Protein AF-A0A8J7ERB2-F1 (afdb_monomer_lite)

pLDDT: mean 91.6, std 11.05, range [49.84, 98.75]

Sequence (170 aa):
MMRHQPNRFQNYFKTHETVLEQFKSRRFVGNDTLEFRPSNCCFLLDGEIGCLGGLVIRVEKLIRIVSQDPQEPLVQTEWYAYNASLRNNHNIFRYDNQDEDFNFRLGHADPHHKHTFDWCTGNELSESPLWVGAEKWPTLGDVLHELEDWYWKHKELLSNPEDYPELDLR

Radius of gyration: 16.53 Å; chains: 1; bounding box: 42×33×45 Å

Structure (mmCIF, N/CA/C/O backbone):
data_AF-A0A8J7ERB2-F1
#
_entry.id   AF-A0A8J7ERB2-F1
#
loop_
_atom_site.group_PDB
_atom_site.id
_atom_site.type_symbol
_atom_site.label_atom_id
_atom_site.label_alt_id
_atom_site.label_comp_id
_atom_site.label_asym_id
_atom_site.label_entity_id
_atom_site.label_seq_id
_atom_site.pdbx_PDB_ins_code
_atom_site.Cartn_x
_atom_site.Cartn_y
_atom_site.Cartn_z
_atom_site.occupancy
_atom_site.B_iso_or_equiv
_atom_site.auth_seq_id
_atom_site.auth_comp_id
_atom_site.auth_asym_id
_atom_site.auth_atom_id
_atom_site.pdbx_PDB_model_num
ATOM 1 N N . MET A 1 1 ? -13.345 15.773 6.740 1.00 49.84 1 MET A N 1
ATOM 2 C CA . MET A 1 1 ? -12.823 14.839 7.764 1.00 49.84 1 MET A CA 1
ATOM 3 C C . MET A 1 1 ? -11.331 15.084 7.898 1.00 49.84 1 MET A C 1
ATOM 5 O O . MET A 1 1 ? -10.681 15.225 6.872 1.00 49.84 1 MET A O 1
ATOM 9 N N . MET A 1 2 ? -10.805 15.180 9.120 1.00 65.94 2 MET A N 1
ATOM 10 C CA . MET A 1 2 ? -9.354 15.197 9.343 1.00 65.94 2 MET A CA 1
ATOM 11 C C . MET A 1 2 ? -8.790 13.791 9.083 1.00 65.94 2 MET A C 1
ATOM 13 O O . MET A 1 2 ? -9.405 12.807 9.496 1.00 65.94 2 MET A O 1
ATOM 17 N N . ARG A 1 3 ? -7.662 13.695 8.367 1.00 82.62 3 ARG A N 1
ATOM 18 C CA . ARG A 1 3 ? -7.009 12.415 8.036 1.00 82.62 3 ARG A CA 1
ATOM 19 C C . ARG A 1 3 ? -6.604 11.672 9.312 1.00 82.62 3 ARG A C 1
ATOM 21 O O . ARG A 1 3 ? -6.207 12.304 10.287 1.00 82.62 3 ARG A O 1
ATOM 28 N N . HIS A 1 4 ? -6.714 10.343 9.282 1.00 86.94 4 HIS A N 1
ATOM 29 C CA . HIS A 1 4 ? -6.219 9.419 10.320 1.00 86.94 4 HIS A CA 1
ATOM 30 C C . HIS A 1 4 ? -6.734 9.646 11.748 1.00 86.94 4 HIS A C 1
ATOM 32 O O . HIS A 1 4 ? -6.207 9.068 12.698 1.00 86.94 4 HIS A O 1
ATOM 38 N N . GLN A 1 5 ? -7.785 10.449 11.913 1.00 90.69 5 GLN A N 1
ATOM 39 C CA . GLN A 1 5 ? -8.502 10.558 13.179 1.00 90.69 5 GLN A CA 1
ATOM 40 C C . GLN A 1 5 ? -9.302 9.282 13.461 1.00 90.69 5 GLN A C 1
ATOM 42 O O . GLN A 1 5 ? -9.655 8.563 12.517 1.00 90.69 5 GLN A O 1
ATOM 47 N N . PRO A 1 6 ? -9.635 9.015 14.738 1.00 94.00 6 PRO A N 1
ATOM 48 C CA . PRO A 1 6 ? -10.538 7.934 15.092 1.00 94.00 6 PRO A CA 1
ATOM 49 C C . PRO A 1 6 ? -11.815 7.936 14.248 1.00 94.00 6 PRO A C 1
ATOM 51 O O . PRO A 1 6 ? -12.455 8.973 14.059 1.00 94.00 6 PRO A O 1
ATOM 54 N N . ASN A 1 7 ? -12.202 6.761 13.758 1.00 93.88 7 ASN A N 1
ATOM 55 C CA . ASN A 1 7 ? -13.413 6.564 12.968 1.00 93.88 7 ASN A CA 1
ATOM 56 C C . ASN A 1 7 ? -14.132 5.291 13.420 1.00 93.88 7 ASN A C 1
ATOM 58 O O . ASN A 1 7 ? -13.525 4.403 14.012 1.00 93.88 7 ASN A O 1
ATOM 62 N N . ARG A 1 8 ? -15.431 5.176 13.147 1.00 94.62 8 ARG A N 1
ATOM 63 C CA . ARG A 1 8 ? -16.165 3.928 13.395 1.00 94.62 8 ARG A CA 1
ATOM 64 C C . ARG A 1 8 ? -15.645 2.852 12.449 1.00 94.62 8 ARG A C 1
ATOM 66 O O . ARG A 1 8 ? -15.456 3.129 11.263 1.00 94.62 8 ARG A O 1
ATOM 73 N N . PHE A 1 9 ? -15.444 1.635 12.952 1.00 93.69 9 PHE A N 1
ATOM 74 C CA . PHE A 1 9 ? -14.872 0.540 12.164 1.00 93.69 9 PHE A CA 1
ATOM 75 C C . PHE A 1 9 ? -15.620 0.299 10.845 1.00 93.69 9 PHE A C 1
ATOM 77 O O . PHE A 1 9 ? -14.986 0.199 9.799 1.00 93.69 9 PHE A O 1
ATOM 84 N N . GLN A 1 10 ? -16.956 0.328 10.853 1.00 93.38 10 GLN A N 1
ATOM 85 C CA . GLN A 1 10 ? -17.753 0.172 9.629 1.00 93.38 10 GLN A CA 1
ATOM 86 C C . GLN A 1 10 ? -17.462 1.261 8.584 1.00 93.38 10 GLN A C 1
ATOM 88 O O . GLN A 1 10 ? -17.355 0.971 7.395 1.00 93.38 10 GLN A O 1
ATOM 93 N N . ASN A 1 11 ? -17.282 2.513 9.014 1.00 93.88 11 ASN A N 1
ATOM 94 C CA . ASN A 1 11 ? -16.921 3.612 8.117 1.00 93.88 11 ASN A CA 1
ATOM 95 C C . ASN A 1 11 ? -15.474 3.495 7.629 1.00 93.88 11 ASN A C 1
ATOM 97 O O . ASN A 1 11 ? -15.201 3.813 6.471 1.00 93.88 11 ASN A O 1
ATOM 101 N N . TYR A 1 12 ? -14.556 3.041 8.488 1.00 93.38 12 TYR A N 1
ATOM 102 C CA . TYR A 1 12 ? -13.172 2.749 8.111 1.00 93.38 12 TYR A CA 1
ATOM 103 C C . TYR A 1 12 ? -13.130 1.685 7.007 1.00 93.38 12 TYR A C 1
ATOM 105 O O . TYR A 1 12 ? -12.561 1.930 5.944 1.00 93.38 12 TYR A O 1
ATOM 113 N N . PHE A 1 13 ? -13.809 0.556 7.231 1.00 94.25 13 PHE A N 1
ATOM 114 C CA . PHE A 1 13 ? -13.948 -0.539 6.273 1.00 94.25 13 PHE A CA 1
ATOM 115 C C . PHE A 1 13 ? -14.589 -0.059 4.966 1.00 94.25 13 PHE A C 1
ATOM 117 O O . PHE A 1 13 ? -14.003 -0.188 3.899 1.00 94.25 13 PHE A O 1
ATOM 124 N N . LYS A 1 14 ? -15.741 0.618 5.037 1.00 95.44 14 LYS A N 1
ATOM 125 C CA . LYS A 1 14 ? -16.428 1.139 3.848 1.00 95.44 14 LYS A CA 1
ATOM 126 C C . LYS A 1 14 ? -15.569 2.114 3.041 1.00 95.44 14 LYS A C 1
ATOM 128 O O . LYS A 1 14 ? -15.638 2.110 1.814 1.00 95.44 14 LYS A O 1
ATOM 133 N N . THR A 1 15 ? -14.783 2.962 3.707 1.00 94.06 15 THR A N 1
ATOM 134 C CA . THR A 1 15 ? -13.863 3.892 3.031 1.00 94.06 15 THR A CA 1
ATOM 135 C C . THR A 1 15 ? -12.787 3.124 2.273 1.00 94.06 15 THR A C 1
ATOM 137 O O . THR A 1 15 ? -12.486 3.470 1.136 1.00 94.06 15 THR A O 1
ATOM 140 N N . HIS A 1 16 ? -12.246 2.071 2.886 1.00 93.56 16 HIS A N 1
ATOM 141 C CA . HIS A 1 16 ? -11.267 1.189 2.265 1.00 93.56 16 HIS A CA 1
ATOM 142 C C . HIS A 1 16 ? -11.826 0.509 1.006 1.00 93.56 16 HIS A C 1
ATOM 144 O O . HIS A 1 16 ? -11.265 0.689 -0.074 1.00 93.56 16 HIS A O 1
ATOM 150 N N . GLU A 1 17 ? -12.986 -0.142 1.126 1.00 96.44 17 GLU A N 1
ATOM 151 C CA . GLU A 1 17 ? -13.674 -0.794 0.003 1.00 96.44 17 GLU A CA 1
ATOM 152 C C . GLU A 1 17 ? -13.992 0.195 -1.120 1.00 96.44 17 GLU A C 1
ATOM 154 O O . GLU A 1 17 ? -13.715 -0.055 -2.287 1.00 96.44 17 GLU A O 1
ATOM 159 N N . THR A 1 18 ? -14.517 1.373 -0.769 1.00 97.19 18 THR A N 1
ATOM 160 C CA . THR A 1 18 ? -14.856 2.407 -1.757 1.00 97.19 18 THR A CA 1
ATOM 161 C C . THR A 1 18 ? -13.626 2.853 -2.547 1.00 97.19 18 THR A C 1
ATOM 163 O O . THR A 1 18 ? -13.725 3.069 -3.753 1.00 97.19 18 THR A O 1
ATOM 166 N N . VAL A 1 19 ? -12.472 3.002 -1.889 1.00 96.88 19 VAL A N 1
ATOM 167 C CA . VAL A 1 19 ? -11.220 3.361 -2.567 1.00 96.88 19 VAL A CA 1
ATOM 168 C C . VAL A 1 19 ? -10.794 2.245 -3.519 1.00 96.88 19 VAL A C 1
ATOM 170 O O . VAL A 1 19 ? -10.546 2.532 -4.686 1.00 96.88 19 VAL A O 1
ATOM 173 N N . LEU A 1 20 ? -10.763 0.984 -3.078 1.00 97.62 20 LEU A N 1
ATOM 174 C CA . LEU A 1 20 ? -10.395 -0.139 -3.950 1.00 97.62 20 LEU A CA 1
ATOM 175 C C . LEU A 1 20 ? -11.315 -0.247 -5.169 1.00 97.62 20 LEU A C 1
ATOM 177 O O . LEU A 1 20 ? -10.828 -0.330 -6.296 1.00 97.62 20 LEU A O 1
ATOM 181 N N . GLU A 1 21 ? -12.631 -0.159 -4.969 1.00 98.06 21 GLU A N 1
ATOM 182 C CA . GLU A 1 21 ? -13.614 -0.220 -6.056 1.00 98.06 21 GLU A CA 1
ATOM 183 C C . GLU A 1 21 ? -13.443 0.919 -7.069 1.00 98.06 21 GLU A C 1
ATOM 185 O O . GLU A 1 21 ? -13.600 0.714 -8.274 1.00 98.06 21 GLU A O 1
ATOM 190 N N . GLN A 1 22 ? -13.040 2.116 -6.627 1.00 98.25 22 GLN A N 1
ATOM 191 C CA . GLN A 1 22 ? -12.717 3.205 -7.551 1.00 98.25 22 GLN A CA 1
ATOM 192 C C . GLN A 1 22 ? -11.547 2.843 -8.472 1.00 98.25 22 GLN A C 1
ATOM 194 O O . GLN A 1 22 ? -11.644 3.079 -9.677 1.00 98.25 22 GLN A O 1
ATOM 199 N N . PHE A 1 23 ? -10.471 2.249 -7.956 1.00 98.44 23 PHE A N 1
ATOM 200 C CA . PHE A 1 23 ? -9.330 1.853 -8.789 1.00 98.44 23 PHE A CA 1
ATOM 201 C C . PHE A 1 23 ? -9.608 0.600 -9.630 1.00 98.44 23 PHE A C 1
ATOM 203 O O . PHE A 1 23 ? -9.135 0.523 -10.766 1.00 98.44 23 PHE A O 1
ATOM 210 N N . LYS A 1 24 ? -10.441 -0.329 -9.141 1.00 98.31 24 LYS A N 1
ATOM 211 C CA . LYS A 1 24 ? -10.963 -1.454 -9.938 1.00 98.31 24 LYS A CA 1
ATOM 212 C C . LYS A 1 24 ? -11.811 -0.957 -11.109 1.00 98.31 24 LYS A C 1
ATOM 214 O O . LYS A 1 24 ? -11.628 -1.401 -12.240 1.00 98.31 24 LYS A O 1
ATOM 219 N N . SER A 1 25 ? -12.670 0.043 -10.889 1.00 97.69 25 SER A N 1
ATOM 220 C CA . SER A 1 25 ? -13.503 0.632 -11.952 1.00 97.69 25 SER A CA 1
ATOM 221 C C . SER A 1 25 ? -12.687 1.309 -13.063 1.00 97.69 25 SER A C 1
ATOM 223 O O . SER A 1 25 ? -13.101 1.309 -14.222 1.00 97.69 25 SER A O 1
ATOM 225 N N . ARG A 1 26 ? -11.499 1.832 -12.727 1.00 96.50 26 ARG A N 1
ATOM 226 C CA . ARG A 1 26 ? -10.523 2.388 -13.682 1.00 96.50 26 ARG A CA 1
ATOM 227 C C . ARG A 1 26 ? -9.626 1.326 -14.316 1.00 96.50 26 ARG A C 1
ATOM 229 O O . ARG A 1 26 ? -8.809 1.662 -15.165 1.00 96.50 26 ARG A O 1
ATOM 236 N N . ARG A 1 27 ? -9.786 0.057 -13.923 1.00 97.56 27 ARG A N 1
ATOM 237 C CA . ARG A 1 27 ? -8.950 -1.085 -14.315 1.00 97.56 27 ARG A CA 1
ATOM 238 C C . ARG A 1 27 ? -7.487 -0.966 -13.894 1.00 97.56 27 ARG A C 1
ATOM 240 O O . ARG A 1 27 ? -6.656 -1.678 -14.438 1.00 97.56 27 ARG A O 1
ATOM 247 N N . PHE A 1 28 ? -7.146 -0.117 -12.928 1.00 98.56 28 PHE A N 1
ATOM 248 C CA . PHE A 1 28 ? -5.776 -0.086 -12.416 1.00 98.56 28 PHE A CA 1
ATOM 249 C C . PHE A 1 28 ? -5.521 -1.221 -11.421 1.00 98.56 28 PHE A C 1
ATOM 251 O O . PHE A 1 28 ? -4.501 -1.896 -11.513 1.00 98.56 28 PHE A O 1
ATOM 258 N N . VAL A 1 29 ? -6.474 -1.468 -10.517 1.00 98.56 29 VAL A N 1
ATOM 259 C CA . VAL A 1 29 ? -6.465 -2.616 -9.595 1.00 98.56 29 VAL A CA 1
ATOM 260 C C . VAL A 1 29 ? -7.234 -3.771 -10.233 1.00 98.56 29 VAL A C 1
ATOM 262 O O . VAL A 1 29 ? -8.345 -3.570 -10.724 1.00 98.56 29 VAL A O 1
ATOM 265 N N . GLY A 1 30 ? -6.655 -4.971 -10.218 1.00 97.81 30 GLY A N 1
ATOM 266 C CA . GLY A 1 30 ? -7.286 -6.191 -10.727 1.00 97.81 30 GLY A CA 1
ATOM 267 C C . GLY A 1 30 ? -7.999 -6.965 -9.624 1.00 97.81 30 GLY A C 1
ATOM 268 O O . GLY A 1 30 ? -9.207 -7.188 -9.682 1.00 97.81 30 GLY A O 1
ATOM 269 N N . ASN A 1 31 ? -7.250 -7.350 -8.596 1.00 96.81 31 ASN A N 1
ATOM 270 C CA . ASN A 1 31 ? -7.724 -8.104 -7.440 1.00 96.81 31 ASN A CA 1
ATOM 271 C C . ASN A 1 31 ? -6.932 -7.720 -6.182 1.00 96.81 31 ASN A C 1
ATOM 273 O O . ASN A 1 31 ? -5.944 -6.987 -6.241 1.00 96.81 31 ASN A O 1
ATOM 277 N N . ASP A 1 32 ? -7.384 -8.210 -5.036 1.00 97.69 32 ASP A N 1
ATOM 278 C CA . ASP A 1 32 ? -6.707 -8.044 -3.759 1.00 97.69 32 ASP A CA 1
ATOM 279 C C . ASP A 1 32 ? -6.986 -9.248 -2.843 1.00 97.69 32 ASP A C 1
ATOM 281 O O . ASP A 1 32 ? -7.932 -10.008 -3.071 1.00 97.69 32 ASP A O 1
ATOM 285 N N . THR A 1 33 ? -6.129 -9.441 -1.842 1.00 97.50 33 THR A N 1
ATOM 286 C CA . THR A 1 33 ? -6.242 -10.472 -0.795 1.00 97.50 33 THR A CA 1
ATOM 287 C C . THR A 1 33 ? -6.347 -9.846 0.596 1.00 97.50 33 THR A C 1
ATOM 289 O O . THR A 1 33 ? -5.933 -10.450 1.584 1.00 97.50 33 THR A O 1
ATOM 292 N N . LEU A 1 34 ? -6.836 -8.605 0.685 1.00 96.69 34 LEU A N 1
ATOM 293 C CA . LEU A 1 34 ? -6.851 -7.866 1.941 1.00 96.69 34 LEU A CA 1
ATOM 294 C C . LEU A 1 34 ? -7.886 -8.437 2.908 1.00 96.69 34 LEU A C 1
ATOM 296 O O . LEU A 1 34 ? -9.073 -8.530 2.602 1.00 96.69 34 LEU A O 1
ATOM 300 N N . GLU A 1 35 ? -7.438 -8.755 4.119 1.00 95.81 35 GLU A N 1
ATOM 301 C CA . GLU A 1 35 ? -8.295 -9.302 5.163 1.00 95.81 35 GLU A CA 1
ATOM 302 C C . GLU A 1 35 ? -8.216 -8.462 6.439 1.00 95.81 35 GLU A C 1
ATOM 304 O O . GLU A 1 35 ? -7.136 -8.167 6.952 1.00 95.81 35 GLU A O 1
ATOM 309 N N . PHE A 1 36 ? -9.382 -8.113 6.990 1.00 95.19 36 PHE A N 1
ATOM 310 C CA . PHE A 1 36 ? -9.493 -7.559 8.337 1.00 95.19 36 PHE A CA 1
ATOM 311 C C . PHE A 1 36 ? -9.648 -8.693 9.351 1.00 95.19 36 PHE A C 1
ATOM 313 O O . PHE A 1 36 ? -10.724 -9.277 9.487 1.00 95.19 36 PHE A O 1
ATOM 320 N N . ARG A 1 37 ? -8.594 -8.963 10.118 1.00 95.25 37 ARG A N 1
ATOM 321 C CA . ARG A 1 37 ? -8.572 -10.005 11.146 1.00 95.25 37 ARG A CA 1
ATOM 322 C C . ARG A 1 37 ? -8.754 -9.388 12.536 1.00 95.25 37 ARG A C 1
ATOM 324 O O . ARG A 1 37 ? -7.926 -8.571 12.952 1.00 95.25 37 ARG A O 1
ATOM 331 N N . PRO A 1 38 ? -9.823 -9.732 13.275 1.00 93.12 38 PRO A N 1
ATOM 332 C CA . PRO A 1 38 ? -10.007 -9.237 14.631 1.00 93.12 38 PRO A CA 1
ATOM 333 C C . PRO A 1 38 ? -8.955 -9.828 15.579 1.00 93.12 38 PRO A C 1
ATOM 335 O O . PRO A 1 38 ? -8.594 -11.000 15.493 1.00 93.12 38 PRO A O 1
ATOM 338 N N . SER A 1 39 ? -8.501 -9.010 16.521 1.00 90.56 39 SER A N 1
ATOM 339 C CA . SER A 1 39 ? -7.648 -9.381 17.650 1.00 90.56 39 SER A CA 1
ATOM 340 C C . SER A 1 39 ? -8.164 -8.682 18.915 1.00 90.56 39 SER A C 1
ATOM 342 O O . SER A 1 39 ? -9.047 -7.829 18.847 1.00 90.56 39 SER A O 1
ATOM 344 N N . ASN A 1 40 ? -7.645 -9.041 20.092 1.00 86.88 40 ASN A N 1
ATOM 345 C CA . ASN A 1 40 ? -8.211 -8.651 21.393 1.00 86.88 40 ASN A CA 1
ATOM 346 C C . ASN A 1 40 ? -8.553 -7.154 21.517 1.00 86.88 40 ASN A C 1
ATOM 348 O O . ASN A 1 40 ? -9.616 -6.799 22.016 1.00 86.88 40 ASN A O 1
ATOM 352 N N . CYS A 1 41 ? -7.647 -6.270 21.094 1.00 90.62 41 CYS A N 1
ATOM 353 C CA . CYS A 1 41 ? -7.798 -4.817 21.226 1.00 90.62 41 CYS A CA 1
ATOM 354 C C . CYS A 1 41 ? -7.577 -4.058 19.910 1.00 90.62 41 CYS A C 1
ATOM 356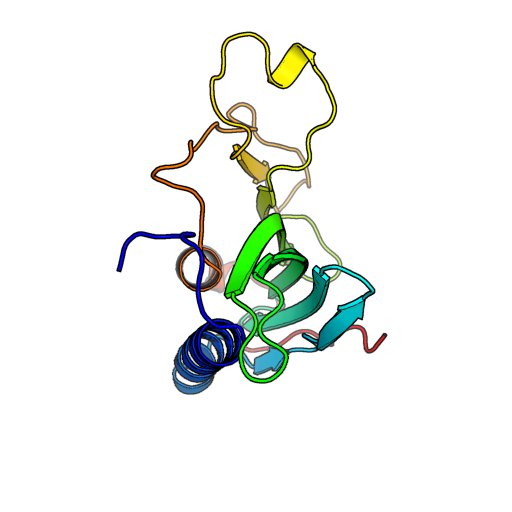 O O . CYS A 1 41 ? -7.425 -2.832 19.909 1.00 90.62 41 CYS A O 1
ATOM 358 N N . CYS A 1 42 ? -7.541 -4.772 18.788 1.00 94.25 42 CYS A N 1
ATOM 359 C CA . CYS A 1 42 ? -7.247 -4.201 17.483 1.00 94.25 42 CYS A CA 1
ATOM 360 C C . CYS A 1 42 ? -7.818 -5.055 16.349 1.00 94.25 42 CYS A C 1
ATOM 362 O O . CYS A 1 42 ? -8.251 -6.187 16.545 1.00 94.25 42 CYS A O 1
ATOM 364 N N . PHE A 1 43 ? -7.779 -4.501 15.146 1.00 95.38 43 PHE A N 1
ATOM 365 C CA . PHE A 1 43 ? -7.907 -5.237 13.900 1.00 95.38 43 PHE A CA 1
ATOM 366 C C . PHE A 1 43 ? -6.554 -5.214 13.196 1.00 95.38 43 PHE A C 1
ATOM 368 O O . PHE A 1 43 ? -5.888 -4.176 13.160 1.00 95.38 43 PHE A O 1
ATOM 375 N N . LEU A 1 44 ? -6.154 -6.349 12.641 1.00 95.94 44 LEU A N 1
ATOM 376 C CA . LEU A 1 44 ? -5.052 -6.418 11.695 1.00 95.94 44 LEU A CA 1
ATOM 377 C C . LEU A 1 44 ? -5.640 -6.341 10.292 1.00 95.94 44 LEU A C 1
ATOM 379 O O . LEU A 1 44 ? -6.615 -7.028 10.008 1.00 95.94 44 LEU A O 1
ATOM 383 N N . LEU A 1 45 ? -5.075 -5.491 9.443 1.00 96.50 45 LEU A N 1
ATOM 384 C CA . LEU A 1 45 ? -5.349 -5.518 8.011 1.00 96.50 45 LEU A CA 1
ATOM 385 C C . LEU A 1 45 ? -4.083 -5.971 7.311 1.00 96.50 45 LEU A C 1
ATOM 387 O O . LEU A 1 45 ? -3.066 -5.288 7.420 1.00 96.50 45 LEU A O 1
ATOM 391 N N . ASP A 1 46 ? -4.140 -7.072 6.579 1.00 96.25 46 ASP A N 1
ATOM 392 C CA . ASP A 1 46 ? -3.005 -7.505 5.780 1.00 96.25 46 ASP A CA 1
ATOM 393 C C . ASP A 1 46 ? -3.414 -8.227 4.503 1.00 96.25 46 ASP A C 1
ATOM 395 O O . ASP A 1 46 ? -4.507 -8.773 4.408 1.00 96.25 46 ASP A O 1
ATOM 399 N N . GLY A 1 47 ? -2.523 -8.203 3.517 1.00 97.25 47 GLY A N 1
ATOM 400 C CA . GL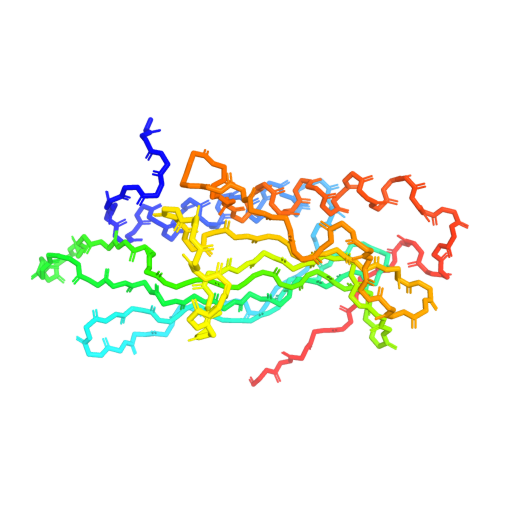Y A 1 47 ? -2.737 -8.839 2.222 1.00 97.25 47 GLY A CA 1
ATOM 401 C C . GLY A 1 47 ? -1.970 -8.113 1.124 1.00 97.25 47 GLY A C 1
ATOM 402 O O . GLY A 1 47 ? -1.073 -7.306 1.392 1.00 97.25 47 GLY A O 1
ATOM 403 N N . GLU A 1 48 ? -2.314 -8.415 -0.116 1.00 98.19 48 GLU A N 1
ATOM 404 C CA . GLU A 1 48 ? -1.736 -7.788 -1.298 1.00 98.19 48 GLU A CA 1
ATOM 405 C C . GLU A 1 48 ? -2.824 -7.181 -2.178 1.00 98.19 48 GLU A C 1
ATOM 407 O O . GLU A 1 48 ? -3.959 -7.649 -2.194 1.00 98.19 48 GLU A O 1
ATOM 412 N N . ILE A 1 49 ? -2.463 -6.150 -2.934 1.00 98.50 49 ILE A N 1
ATOM 413 C CA . ILE A 1 49 ? -3.287 -5.584 -4.002 1.00 98.50 49 ILE A CA 1
ATOM 414 C C . ILE A 1 49 ? -2.519 -5.759 -5.306 1.00 98.50 49 ILE A C 1
ATOM 416 O O . ILE A 1 49 ? -1.380 -5.298 -5.408 1.00 98.50 49 ILE A O 1
ATOM 420 N N . GLY A 1 50 ? -3.140 -6.411 -6.285 1.00 98.44 50 GLY A N 1
ATOM 421 C CA . GLY A 1 50 ? -2.601 -6.594 -7.627 1.00 98.44 50 GLY A CA 1
ATOM 422 C C . GLY A 1 50 ? -3.050 -5.470 -8.549 1.00 98.44 50 GLY A C 1
ATOM 423 O O . GLY A 1 50 ? -4.247 -5.233 -8.725 1.00 98.44 50 GLY A O 1
ATOM 424 N N . CYS A 1 51 ? -2.088 -4.796 -9.164 1.00 98.62 51 CYS A N 1
ATOM 425 C CA . CYS A 1 51 ? -2.296 -3.684 -10.082 1.00 98.62 51 CYS A CA 1
ATOM 426 C C . CYS A 1 51 ? -1.716 -4.001 -11.469 1.00 98.62 51 CYS A C 1
ATOM 428 O O . CYS A 1 51 ? -0.943 -4.947 -11.632 1.00 98.62 51 CYS A O 1
ATOM 430 N N . LEU A 1 52 ? -2.090 -3.211 -12.477 1.00 98.31 52 LEU A N 1
ATOM 431 C CA . LEU A 1 52 ? -1.560 -3.341 -13.838 1.00 98.31 52 LEU A CA 1
ATOM 432 C C . LEU A 1 52 ? -0.030 -3.307 -13.882 1.00 98.31 52 LEU A C 1
ATOM 434 O O . LEU A 1 52 ? 0.622 -2.656 -13.066 1.00 98.31 52 LEU A O 1
ATOM 438 N N . GLY A 1 53 ? 0.538 -3.969 -14.888 1.00 97.50 53 GLY A N 1
ATOM 439 C CA . GLY A 1 53 ? 1.977 -3.989 -15.120 1.00 97.50 53 GLY A CA 1
ATOM 440 C C . GLY A 1 53 ? 2.740 -4.920 -14.186 1.00 97.50 53 GLY A C 1
ATOM 441 O O . GLY A 1 53 ? 3.936 -4.722 -13.987 1.00 97.50 53 GLY A O 1
ATOM 442 N N . GLY A 1 54 ? 2.059 -5.903 -13.587 1.00 97.25 54 GLY A N 1
ATOM 443 C CA . GLY A 1 54 ? 2.650 -6.794 -12.588 1.00 97.25 54 GLY A CA 1
ATOM 444 C C . GLY A 1 54 ? 2.953 -6.108 -11.250 1.00 97.25 54 GLY A C 1
ATOM 445 O O . GLY A 1 54 ? 3.776 -6.611 -10.484 1.00 97.25 54 GLY A O 1
ATOM 446 N N . LEU A 1 55 ? 2.337 -4.956 -10.976 1.00 98.50 55 LEU A N 1
ATOM 447 C CA . LEU A 1 55 ? 2.589 -4.166 -9.773 1.00 98.50 55 LEU A CA 1
ATOM 448 C C . LEU A 1 55 ? 1.814 -4.708 -8.573 1.00 98.50 55 LEU A C 1
ATOM 450 O O . LEU A 1 55 ? 0.657 -5.102 -8.695 1.00 98.50 55 LEU A O 1
ATOM 454 N N . VAL A 1 56 ? 2.444 -4.694 -7.402 1.00 98.31 56 VAL A N 1
ATOM 455 C CA . VAL A 1 56 ? 1.877 -5.220 -6.157 1.00 98.31 56 VAL A CA 1
ATOM 456 C C . VAL A 1 56 ? 2.032 -4.189 -5.052 1.00 98.31 56 VAL A C 1
ATOM 458 O O . VAL A 1 56 ? 3.097 -3.594 -4.904 1.00 98.31 56 VAL A O 1
ATOM 461 N N . ILE A 1 57 ? 0.993 -4.014 -4.237 1.00 98.62 57 ILE A N 1
ATOM 462 C CA . ILE A 1 57 ? 1.104 -3.338 -2.941 1.00 98.62 57 ILE A CA 1
ATOM 463 C C . ILE A 1 57 ? 0.890 -4.373 -1.845 1.00 98.62 57 ILE A C 1
ATOM 465 O O . ILE A 1 57 ? -0.223 -4.864 -1.665 1.00 98.62 57 ILE A O 1
ATOM 469 N N . ARG A 1 58 ? 1.932 -4.661 -1.065 1.00 97.88 58 ARG A N 1
ATOM 470 C CA . ARG A 1 58 ? 1.800 -5.395 0.196 1.00 97.88 58 ARG A CA 1
ATOM 471 C C . ARG A 1 58 ? 1.329 -4.420 1.273 1.00 97.88 58 ARG A C 1
ATOM 473 O O . ARG A 1 58 ? 2.001 -3.422 1.541 1.00 97.88 58 ARG A O 1
ATOM 480 N N . VAL A 1 59 ? 0.175 -4.704 1.868 1.00 97.56 59 VAL A N 1
ATOM 481 C CA . VAL A 1 59 ? -0.445 -3.871 2.904 1.00 97.56 59 VAL A CA 1
ATOM 482 C C . VAL A 1 59 ? -0.356 -4.593 4.235 1.00 97.56 59 VAL A C 1
ATOM 484 O O . VAL A 1 59 ? -0.705 -5.768 4.324 1.00 97.56 59 VAL A O 1
ATOM 487 N N . GLU A 1 60 ? 0.067 -3.874 5.270 1.00 96.56 60 GLU A N 1
ATOM 488 C CA . GLU A 1 60 ? 0.016 -4.327 6.659 1.00 96.56 60 GLU A CA 1
ATOM 489 C C . GLU A 1 60 ? -0.415 -3.158 7.539 1.00 96.56 60 GLU A C 1
ATOM 491 O O . GLU A 1 60 ? 0.092 -2.047 7.393 1.00 96.56 60 GLU A O 1
ATOM 496 N N . LYS A 1 61 ? -1.381 -3.368 8.433 1.00 95.81 61 LYS A N 1
ATOM 497 C CA . LYS A 1 61 ? -1.791 -2.370 9.420 1.00 95.81 61 LYS A CA 1
ATOM 498 C C . LYS A 1 61 ? -2.194 -2.998 10.731 1.00 95.81 61 LYS A C 1
ATOM 500 O O . LYS A 1 61 ? -2.868 -4.027 10.760 1.00 95.81 61 LYS A O 1
ATOM 505 N N . LEU A 1 62 ? -1.925 -2.252 11.794 1.00 95.62 62 LEU A N 1
ATOM 506 C CA . LEU A 1 62 ? -2.567 -2.422 13.084 1.00 95.62 62 LEU A CA 1
ATOM 507 C C . LEU A 1 62 ? -3.524 -1.257 13.325 1.00 95.62 62 LEU A C 1
ATOM 509 O O . LEU A 1 62 ? -3.142 -0.084 13.325 1.00 95.62 62 LEU A O 1
ATOM 513 N N . ILE A 1 63 ? -4.788 -1.599 13.540 1.00 96.00 63 ILE A N 1
ATOM 514 C CA . ILE A 1 63 ? -5.890 -0.665 13.735 1.00 96.00 63 ILE A CA 1
ATOM 515 C C . ILE A 1 63 ? -6.398 -0.843 15.168 1.00 96.00 63 ILE A C 1
ATOM 517 O O . ILE A 1 63 ? -7.126 -1.788 15.471 1.00 96.00 63 ILE A O 1
ATOM 521 N N . ARG A 1 64 ? -5.987 0.040 16.077 1.00 96.12 64 ARG A N 1
ATOM 522 C CA . ARG A 1 64 ? -6.327 -0.033 17.503 1.00 96.12 64 ARG A CA 1
ATOM 523 C C . ARG A 1 64 ? -7.785 0.347 17.737 1.00 96.12 64 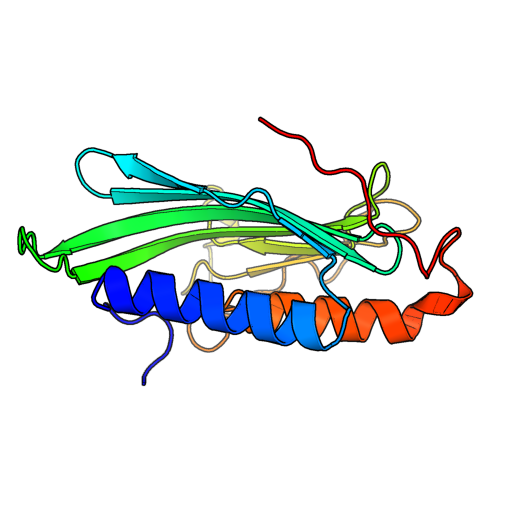ARG A C 1
ATOM 525 O O . ARG A 1 64 ? -8.266 1.330 17.178 1.00 96.12 64 ARG A O 1
ATOM 532 N N . ILE A 1 65 ? -8.463 -0.382 18.622 1.00 95.31 65 ILE A N 1
ATOM 533 C CA . ILE A 1 65 ? -9.772 0.010 19.154 1.00 95.31 65 ILE A CA 1
ATOM 534 C C . ILE A 1 65 ? -9.547 1.062 20.246 1.00 95.31 65 ILE A C 1
ATOM 536 O O . ILE A 1 65 ? -8.971 0.768 21.292 1.00 95.31 65 ILE A O 1
ATOM 540 N N . VAL A 1 66 ? -9.992 2.295 20.002 1.00 94.12 66 VAL A N 1
ATOM 541 C CA . VAL A 1 66 ? -9.851 3.426 20.940 1.00 94.12 66 VAL A CA 1
ATOM 542 C C . VAL A 1 66 ? -11.078 3.610 21.836 1.00 94.12 66 VAL A C 1
ATOM 544 O O . VAL A 1 66 ? -10.981 4.217 22.898 1.00 94.12 66 VAL A O 1
ATOM 547 N N . SER A 1 67 ? -12.233 3.067 21.443 1.00 91.19 67 SER A N 1
ATOM 548 C CA . SER A 1 67 ? -13.432 2.998 22.284 1.00 91.19 67 SER A CA 1
ATOM 549 C C . SER A 1 67 ? -14.174 1.691 22.031 1.00 91.19 67 SER A C 1
ATOM 551 O O . SER A 1 67 ? -14.473 1.360 20.883 1.00 91.19 67 SER A O 1
ATOM 553 N N . GLN A 1 68 ? -14.463 0.958 23.109 1.00 77.81 68 GLN A N 1
ATOM 554 C CA . GLN A 1 68 ? -15.061 -0.380 23.084 1.00 77.81 68 GLN A CA 1
ATOM 555 C C . GLN A 1 68 ? -16.594 -0.352 23.017 1.00 77.81 68 GLN A C 1
ATOM 557 O O . GLN A 1 68 ? -17.270 -1.054 23.763 1.00 77.81 68 GLN A O 1
ATOM 562 N N . ASP A 1 69 ? -17.152 0.461 22.126 1.00 85.38 69 ASP A N 1
ATOM 563 C CA . ASP A 1 69 ? -18.559 0.321 21.757 1.00 85.38 69 ASP A CA 1
ATOM 564 C C . ASP A 1 69 ? -18.750 -1.048 21.069 1.00 85.38 69 ASP A C 1
ATOM 566 O O . ASP A 1 69 ? -18.149 -1.269 20.014 1.00 85.38 69 ASP A O 1
ATOM 570 N N . PRO A 1 70 ? -19.528 -1.987 21.645 1.00 77.38 70 PRO A N 1
ATOM 571 C CA . PRO A 1 70 ? -19.632 -3.347 21.116 1.00 77.38 70 PRO A CA 1
ATOM 572 C C . PRO A 1 70 ? -20.301 -3.429 19.741 1.00 77.38 70 PRO A C 1
ATOM 574 O O . PRO A 1 70 ? -20.129 -4.429 19.049 1.00 77.38 70 PRO A O 1
ATOM 577 N N . GLN A 1 71 ? -21.090 -2.419 19.357 1.00 83.19 71 GLN A N 1
ATOM 578 C CA . GLN A 1 71 ? -21.780 -2.396 18.066 1.00 83.19 71 GLN A CA 1
ATOM 579 C C . GLN A 1 71 ? -20.980 -1.633 17.014 1.00 83.19 71 GLN A C 1
ATOM 581 O O . GLN A 1 71 ? -20.927 -2.049 15.856 1.00 83.19 71 GLN A O 1
ATOM 586 N N . GLU A 1 72 ? -20.325 -0.543 17.414 1.00 88.50 72 GLU A N 1
ATOM 587 C CA . GLU A 1 72 ? -19.552 0.290 16.498 1.00 88.50 72 GLU A CA 1
ATOM 588 C C . GLU A 1 72 ? -18.243 0.785 17.131 1.00 88.50 72 GLU A C 1
ATOM 590 O O . GLU A 1 72 ? -18.134 1.964 17.483 1.00 88.50 72 GLU A O 1
ATOM 595 N N . PRO A 1 73 ? -17.204 -0.058 17.263 1.00 92.94 73 PRO A N 1
ATOM 596 C CA . PRO A 1 73 ? -15.960 0.366 17.893 1.00 92.94 73 PRO A CA 1
ATOM 597 C C . PRO A 1 73 ? -15.352 1.559 17.148 1.00 92.94 73 PRO A C 1
ATOM 599 O O . PRO A 1 73 ? -15.303 1.592 15.910 1.00 92.94 73 PRO A O 1
ATOM 602 N N . LEU A 1 74 ? -14.880 2.553 17.908 1.00 95.62 74 LEU A N 1
ATOM 603 C CA . LEU A 1 74 ? -14.008 3.582 17.349 1.00 95.62 74 LEU A CA 1
ATOM 604 C C . LEU A 1 74 ? -12.620 2.984 17.200 1.00 95.62 74 LEU A C 1
ATOM 606 O O . LEU A 1 74 ? -12.083 2.399 18.142 1.00 95.62 74 LEU A O 1
ATOM 610 N N . VAL A 1 75 ? -12.038 3.171 16.028 1.00 95.69 75 VAL A N 1
ATOM 611 C CA . VAL A 1 75 ? -10.739 2.634 15.666 1.00 95.69 75 VAL A CA 1
ATOM 612 C C . VAL A 1 75 ? -9.831 3.708 15.093 1.00 95.69 75 VAL A C 1
ATOM 614 O O . VAL A 1 75 ? -10.301 4.684 14.506 1.00 95.69 75 VAL A O 1
ATOM 617 N N . GLN A 1 76 ? -8.526 3.510 15.235 1.00 95.44 76 GLN A N 1
ATOM 618 C CA . GLN A 1 76 ? -7.508 4.374 14.653 1.00 95.44 76 GLN A CA 1
ATOM 619 C C . GLN A 1 76 ? -6.315 3.531 14.197 1.00 95.44 76 GLN A C 1
ATOM 621 O O . GLN A 1 76 ? -5.910 2.600 14.890 1.00 95.44 76 GLN A O 1
ATOM 626 N N . THR A 1 77 ? -5.759 3.839 13.024 1.00 94.94 77 THR A N 1
ATOM 627 C CA . THR A 1 77 ? -4.501 3.222 12.583 1.00 94.94 77 THR A CA 1
ATOM 628 C C . THR A 1 77 ? -3.398 3.624 13.561 1.00 94.94 77 THR A C 1
ATOM 630 O O . THR A 1 77 ? -3.251 4.804 13.856 1.00 94.94 77 THR A O 1
ATOM 633 N N . GLU A 1 78 ? -2.637 2.661 14.064 1.00 92.25 78 GLU A N 1
ATOM 634 C CA . GLU A 1 78 ? -1.472 2.902 14.928 1.00 92.25 78 GLU A CA 1
ATOM 635 C C . GLU A 1 78 ? -0.183 2.612 14.162 1.00 92.25 78 GLU A C 1
ATOM 637 O O . GLU A 1 78 ? 0.741 3.421 14.146 1.00 92.25 78 GLU A O 1
ATOM 642 N N . TRP A 1 79 ? -0.174 1.488 13.450 1.00 92.31 79 TRP A N 1
ATOM 643 C CA . TRP A 1 79 ? 0.909 1.074 12.574 1.00 92.31 79 TRP A CA 1
ATOM 644 C C . TRP A 1 79 ? 0.359 0.822 11.165 1.00 92.31 79 TRP A C 1
ATOM 646 O O . TRP A 1 79 ? -0.741 0.285 11.000 1.00 92.31 79 TRP A O 1
ATOM 656 N N . TYR A 1 80 ? 1.124 1.212 10.146 1.00 95.50 80 TYR A N 1
ATOM 657 C CA . TYR A 1 80 ? 0.961 0.723 8.784 1.00 95.50 80 TYR A CA 1
ATOM 658 C C . TYR A 1 80 ? 2.301 0.465 8.072 1.00 95.50 80 TYR A C 1
ATOM 660 O O . TYR A 1 80 ? 3.334 1.047 8.402 1.00 95.50 80 TYR A O 1
ATOM 668 N N . ALA A 1 81 ? 2.238 -0.360 7.034 1.00 96.62 81 ALA A N 1
ATOM 669 C CA . ALA A 1 81 ? 3.189 -0.432 5.942 1.00 96.62 81 ALA A CA 1
ATOM 670 C C . ALA A 1 81 ? 2.429 -0.608 4.621 1.00 96.62 81 ALA A C 1
ATOM 672 O O . ALA A 1 81 ? 1.496 -1.409 4.522 1.00 96.62 81 ALA A O 1
ATOM 673 N N . TYR A 1 82 ? 2.841 0.139 3.603 1.00 98.19 82 TYR A N 1
ATOM 674 C CA . TYR A 1 82 ? 2.443 -0.064 2.216 1.00 98.19 82 TYR A CA 1
ATOM 675 C C . TYR A 1 82 ? 3.716 -0.203 1.391 1.00 98.19 82 TYR A C 1
ATOM 677 O O . TYR A 1 82 ? 4.411 0.787 1.167 1.00 98.19 82 TYR A O 1
ATOM 685 N N . ASN A 1 83 ? 4.039 -1.420 0.967 1.00 98.25 83 ASN A N 1
ATOM 686 C CA . ASN A 1 83 ? 5.207 -1.689 0.135 1.00 98.25 83 ASN A CA 1
ATOM 687 C C . ASN A 1 83 ? 4.767 -1.915 -1.309 1.00 98.25 83 ASN A C 1
ATOM 689 O O . ASN A 1 83 ? 4.157 -2.942 -1.602 1.00 98.25 83 ASN A O 1
ATOM 693 N N . ALA A 1 84 ? 5.070 -0.960 -2.184 1.00 98.69 84 ALA A N 1
ATOM 694 C CA . ALA A 1 84 ? 4.820 -1.064 -3.610 1.00 98.69 84 ALA A CA 1
ATOM 695 C C . ALA A 1 84 ? 6.048 -1.646 -4.320 1.00 98.69 84 ALA A C 1
ATOM 697 O O . ALA A 1 84 ? 7.168 -1.154 -4.153 1.00 98.69 84 ALA A O 1
ATOM 698 N N . SER A 1 85 ? 5.841 -2.675 -5.132 1.00 98.38 85 SER A N 1
ATOM 699 C CA . SER A 1 85 ? 6.898 -3.364 -5.869 1.00 98.38 85 SER A CA 1
ATOM 700 C C . SER A 1 85 ? 6.402 -3.876 -7.215 1.00 98.38 85 SER A C 1
ATOM 702 O O . SER A 1 85 ? 5.201 -3.931 -7.488 1.00 98.38 85 SER A O 1
ATOM 704 N N . LEU A 1 86 ? 7.346 -4.270 -8.064 1.00 97.50 86 LEU A N 1
ATOM 705 C CA . LEU A 1 86 ? 7.062 -5.098 -9.227 1.00 97.50 86 LEU A CA 1
ATOM 706 C 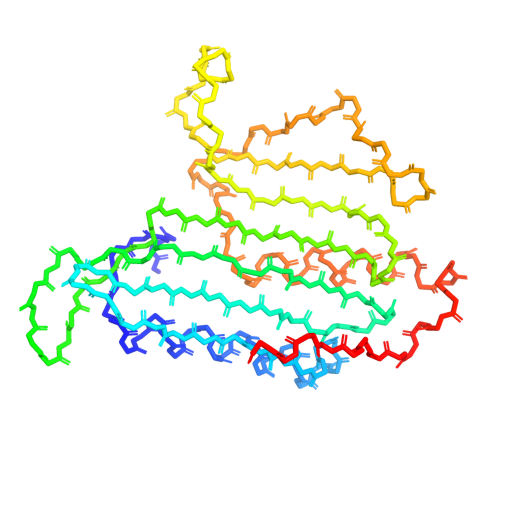C . LEU A 1 86 ? 7.169 -6.572 -8.802 1.00 97.50 86 LEU A C 1
ATOM 708 O O . LEU A 1 86 ? 8.154 -6.965 -8.170 1.00 97.50 86 LEU A O 1
ATOM 712 N N . ARG A 1 87 ? 6.157 -7.396 -9.106 1.00 95.81 87 ARG A N 1
ATOM 713 C CA . ARG A 1 87 ? 6.123 -8.808 -8.689 1.00 95.81 87 ARG A CA 1
ATOM 714 C C . ARG A 1 87 ? 7.386 -9.539 -9.150 1.00 95.81 87 ARG A C 1
ATOM 716 O O . ARG A 1 87 ? 7.793 -9.426 -10.304 1.00 95.81 87 ARG A O 1
ATOM 723 N N . ASN A 1 88 ? 7.969 -10.325 -8.241 1.00 92.31 88 ASN A N 1
ATOM 724 C CA . ASN A 1 88 ? 9.214 -11.081 -8.445 1.00 92.31 88 ASN A CA 1
ATOM 725 C C . ASN A 1 88 ? 10.419 -10.206 -8.825 1.00 92.31 88 ASN A C 1
ATOM 727 O O . ASN A 1 88 ? 11.379 -10.684 -9.428 1.00 92.31 88 ASN A O 1
ATOM 731 N N . ASN A 1 89 ? 10.360 -8.924 -8.476 1.00 94.69 89 ASN A N 1
ATOM 732 C CA . ASN A 1 89 ? 11.385 -7.938 -8.755 1.00 94.69 89 ASN A CA 1
ATOM 733 C C . ASN A 1 89 ? 11.500 -6.980 -7.552 1.00 94.69 89 ASN A C 1
ATOM 735 O O . ASN A 1 89 ? 11.130 -7.328 -6.426 1.00 94.69 89 ASN A O 1
ATOM 739 N N . HIS A 1 90 ? 12.069 -5.801 -7.759 1.00 97.06 90 HIS A N 1
ATOM 740 C CA . HIS A 1 90 ? 12.414 -4.876 -6.696 1.00 97.06 90 HIS A CA 1
ATOM 741 C C . HIS A 1 90 ? 11.252 -3.983 -6.242 1.00 97.06 90 HIS A C 1
ATOM 743 O O . HIS A 1 90 ? 10.230 -3.818 -6.918 1.00 97.06 90 HIS A O 1
ATOM 749 N N . ASN A 1 91 ? 11.439 -3.386 -5.064 1.00 97.94 91 ASN A N 1
ATOM 750 C CA . ASN A 1 91 ? 10.557 -2.346 -4.555 1.00 97.94 91 ASN A CA 1
ATOM 751 C C . ASN A 1 91 ? 10.636 -1.093 -5.432 1.00 97.94 91 ASN A C 1
ATOM 753 O O . ASN A 1 91 ? 11.644 -0.824 -6.082 1.00 97.94 91 ASN A O 1
ATOM 757 N N . ILE A 1 92 ? 9.559 -0.317 -5.399 1.00 98.44 92 ILE A N 1
ATOM 758 C CA . ILE A 1 92 ? 9.456 0.999 -6.029 1.00 98.44 92 ILE A CA 1
ATOM 759 C C . ILE A 1 92 ? 9.468 2.057 -4.925 1.00 98.44 92 ILE A C 1
ATOM 761 O O . ILE A 1 92 ? 10.320 2.945 -4.895 1.00 98.44 92 ILE A O 1
ATOM 765 N N . PHE A 1 93 ? 8.552 1.923 -3.968 1.00 98.56 93 PHE A N 1
ATOM 766 C CA . PHE A 1 93 ? 8.522 2.732 -2.759 1.00 98.56 93 PHE A CA 1
ATOM 767 C C . PHE A 1 93 ? 7.861 1.967 -1.613 1.00 98.56 93 PHE A C 1
ATOM 769 O O . PHE A 1 93 ? 7.059 1.056 -1.828 1.00 98.56 93 PHE A O 1
ATOM 776 N N . ARG A 1 94 ? 8.155 2.377 -0.380 1.00 97.81 94 ARG A N 1
ATOM 777 C CA . ARG A 1 94 ? 7.493 1.870 0.821 1.00 97.81 94 ARG A CA 1
ATOM 778 C C . ARG A 1 94 ? 7.128 3.021 1.733 1.00 97.81 94 ARG A C 1
ATOM 780 O O . ARG A 1 94 ? 7.985 3.819 2.073 1.00 97.81 94 ARG A O 1
ATOM 787 N N . TYR A 1 95 ? 5.878 3.100 2.152 1.00 97.25 95 TYR A N 1
ATOM 788 C CA . TYR A 1 95 ? 5.481 3.995 3.230 1.00 97.25 95 TYR A CA 1
ATOM 789 C C . TYR A 1 95 ? 5.263 3.191 4.496 1.00 97.25 95 TYR A C 1
ATOM 791 O O . TYR A 1 95 ? 4.466 2.254 4.472 1.00 97.25 95 TYR A O 1
ATOM 799 N N . ASP A 1 96 ? 5.874 3.594 5.601 1.00 94.62 96 ASP A N 1
ATOM 800 C CA . ASP A 1 96 ? 5.618 2.974 6.894 1.00 94.62 96 ASP A CA 1
ATOM 801 C C . ASP A 1 96 ? 5.896 3.938 8.059 1.00 94.62 96 ASP A C 1
ATOM 803 O O . ASP A 1 96 ? 6.214 5.119 7.872 1.00 94.62 96 ASP A O 1
ATOM 807 N N . ASN A 1 97 ? 5.630 3.451 9.267 1.00 91.44 97 ASN A N 1
ATOM 808 C CA . ASN A 1 97 ? 5.944 4.130 10.517 1.00 91.44 97 ASN A CA 1
ATOM 809 C C . ASN A 1 97 ? 6.536 3.169 11.564 1.00 91.44 97 ASN A C 1
ATOM 811 O O . ASN A 1 97 ? 6.354 3.382 12.765 1.00 91.44 97 ASN A O 1
ATOM 815 N N . GLN A 1 98 ? 7.188 2.092 11.107 1.00 79.81 98 GLN A N 1
ATOM 816 C CA . GLN A 1 98 ? 7.628 0.982 11.961 1.00 79.81 98 GLN A CA 1
ATOM 817 C C . GLN A 1 98 ? 9.058 1.086 12.459 1.00 79.81 98 GLN A C 1
ATOM 819 O O . GLN A 1 98 ? 9.417 0.317 13.346 1.00 79.81 98 GLN A O 1
ATOM 824 N N . ASP A 1 99 ? 9.863 2.000 11.923 1.00 68.25 99 ASP A N 1
ATOM 825 C CA . ASP A 1 99 ? 11.285 2.030 12.240 1.00 68.25 99 ASP A CA 1
ATOM 826 C C . ASP A 1 99 ? 11.538 2.144 13.759 1.00 68.25 99 ASP A C 1
ATOM 828 O O . ASP A 1 99 ? 11.207 3.133 14.438 1.00 68.25 99 ASP A O 1
ATOM 832 N N . GLU A 1 100 ? 12.086 1.049 14.297 1.00 56.34 100 GLU A N 1
ATOM 833 C CA . GLU A 1 100 ? 12.445 0.857 15.705 1.00 56.34 100 GLU A CA 1
ATOM 834 C C . GLU A 1 100 ? 13.766 1.552 16.058 1.00 56.34 100 GLU A C 1
ATOM 836 O O . GLU A 1 100 ? 14.053 1.775 17.237 1.00 56.34 100 GLU A O 1
ATOM 841 N N . ASP A 1 101 ? 14.574 1.912 15.058 1.00 61.53 101 ASP A N 1
ATOM 842 C CA . ASP A 1 101 ? 15.883 2.508 15.288 1.00 61.53 101 ASP A CA 1
ATOM 843 C C . ASP A 1 101 ? 15.741 3.952 15.794 1.00 61.53 101 ASP A C 1
ATOM 845 O O . ASP A 1 101 ? 15.316 4.885 15.108 1.00 61.53 101 ASP A O 1
ATOM 849 N N . PHE A 1 102 ? 16.127 4.128 17.055 1.00 53.25 102 PHE A N 1
ATOM 850 C CA . PHE A 1 102 ? 16.142 5.399 17.764 1.00 53.25 102 PHE A CA 1
ATOM 851 C C . PHE A 1 102 ? 16.963 6.482 17.043 1.00 53.25 102 PHE A C 1
ATOM 853 O O . PHE A 1 102 ? 16.630 7.663 17.158 1.00 53.25 102 PHE A O 1
ATOM 860 N N . ASN A 1 103 ? 17.987 6.107 16.265 1.00 58.62 103 ASN A N 1
ATOM 861 C CA . ASN A 1 103 ? 18.783 7.058 15.485 1.00 58.62 103 ASN A CA 1
ATOM 862 C C . ASN A 1 103 ? 17.970 7.717 14.364 1.00 58.62 103 ASN A C 1
ATOM 864 O O . ASN A 1 103 ? 18.202 8.886 14.072 1.00 58.62 103 ASN A O 1
ATOM 868 N N . PHE A 1 104 ? 16.978 7.023 13.796 1.00 58.75 104 PHE A N 1
ATOM 869 C CA . PHE A 1 104 ? 16.063 7.616 12.816 1.00 58.75 104 PHE A CA 1
ATOM 870 C C . PHE A 1 104 ? 15.130 8.647 13.468 1.00 58.75 104 PHE A C 1
ATOM 872 O O . PHE A 1 104 ? 14.756 9.634 12.845 1.00 58.75 104 PHE A O 1
ATOM 879 N N . ARG A 1 105 ? 14.809 8.500 14.758 1.00 57.69 105 ARG A N 1
ATOM 880 C CA . ARG A 1 105 ? 13.944 9.448 15.489 1.00 57.69 105 ARG A CA 1
ATOM 881 C C . ARG A 1 105 ? 14.691 10.673 16.028 1.00 57.69 105 ARG A C 1
ATOM 883 O O . ARG A 1 105 ? 14.064 11.632 16.482 1.00 57.69 105 ARG A O 1
ATOM 890 N N . LEU A 1 106 ? 16.024 10.669 16.000 1.00 58.97 106 LEU A N 1
ATOM 891 C CA . LEU A 1 106 ? 16.855 11.757 16.516 1.00 58.97 106 LEU A CA 1
ATOM 892 C C . LEU A 1 106 ? 16.730 12.999 15.618 1.00 58.97 106 LEU A C 1
ATOM 894 O O . LEU A 1 106 ? 17.351 13.099 14.567 1.00 58.97 106 LEU A O 1
ATOM 898 N N . GLY A 1 107 ? 15.917 13.964 16.056 1.00 59.16 107 GLY A N 1
ATOM 899 C CA . GLY A 1 107 ? 15.673 15.223 15.341 1.00 59.16 107 GLY A CA 1
ATOM 900 C C . GLY A 1 107 ? 14.359 15.278 14.557 1.00 59.16 107 GLY A C 1
ATOM 901 O O . GLY A 1 107 ? 14.053 16.320 13.978 1.00 59.16 107 GLY A O 1
ATOM 902 N N . HIS A 1 108 ? 13.553 14.213 14.588 1.00 59.88 108 HIS A N 1
ATOM 903 C CA . HIS A 1 108 ? 12.276 14.138 13.879 1.00 59.88 108 HIS A CA 1
ATOM 904 C C . HIS A 1 108 ? 11.121 13.920 14.860 1.00 59.88 108 HIS A C 1
ATOM 906 O O . HIS A 1 108 ? 11.152 13.028 15.703 1.00 59.88 108 HIS A O 1
ATOM 912 N N . ALA A 1 109 ? 10.095 14.769 14.771 1.00 64.44 109 ALA A N 1
ATOM 913 C CA . ALA A 1 109 ? 8.959 14.753 15.695 1.00 64.44 109 ALA A CA 1
ATOM 914 C C . ALA A 1 109 ? 7.912 13.671 15.372 1.00 64.44 109 ALA A C 1
ATOM 916 O O . ALA A 1 109 ? 6.968 13.496 16.139 1.00 64.44 109 ALA A O 1
ATOM 917 N N . ASP A 1 110 ? 8.049 12.983 14.237 1.00 79.19 110 ASP A N 1
ATOM 918 C CA . ASP A 1 110 ? 7.002 12.153 13.657 1.00 79.19 110 ASP A CA 1
ATOM 919 C C . ASP A 1 110 ? 7.582 10.901 12.973 1.00 79.19 110 ASP A C 1
ATOM 921 O O . ASP A 1 110 ? 8.585 11.023 12.269 1.00 79.19 110 ASP A O 1
ATOM 925 N N . PRO A 1 111 ? 6.985 9.708 13.172 1.00 86.31 111 PRO A N 1
ATOM 926 C CA . PRO A 1 111 ? 7.528 8.451 12.666 1.00 86.31 111 PRO A CA 1
ATOM 927 C C . PRO A 1 111 ? 7.182 8.164 11.196 1.00 86.31 111 PRO A C 1
ATOM 929 O O . PRO A 1 111 ? 7.663 7.169 10.663 1.00 86.31 111 PRO A O 1
ATOM 932 N N . HIS A 1 112 ? 6.344 8.965 10.533 1.00 90.75 112 HIS A N 1
ATOM 933 C CA . HIS A 1 112 ? 5.882 8.690 9.174 1.00 90.75 112 HIS A CA 1
ATOM 934 C C . HIS A 1 112 ? 6.949 9.051 8.142 1.00 90.75 112 HIS A C 1
ATOM 936 O O . HIS A 1 112 ? 7.317 10.221 7.971 1.00 90.75 112 HIS A O 1
ATOM 942 N N . HIS A 1 113 ? 7.388 8.051 7.387 1.00 92.38 113 HIS A N 1
ATOM 943 C CA . HIS A 1 113 ? 8.401 8.220 6.357 1.00 92.38 113 HIS A CA 1
ATOM 944 C C . HIS A 1 113 ? 8.096 7.365 5.123 1.00 92.38 113 HIS A C 1
ATOM 946 O O . HIS A 1 113 ? 7.151 6.568 5.078 1.00 92.38 113 HIS A O 1
ATOM 952 N N . LYS A 1 114 ? 8.870 7.621 4.073 1.00 95.38 114 LYS A N 1
ATOM 953 C CA . LYS A 1 114 ? 8.779 6.961 2.780 1.00 95.38 114 LYS A CA 1
ATOM 954 C C . LYS A 1 114 ? 10.159 6.508 2.346 1.00 95.38 114 LYS A C 1
ATOM 956 O O . LYS A 1 114 ? 11.048 7.340 2.191 1.00 95.38 114 LYS A O 1
ATOM 961 N N . HIS A 1 115 ? 10.291 5.230 2.048 1.00 95.69 115 HIS A N 1
ATOM 962 C CA . HIS A 1 115 ? 11.421 4.697 1.322 1.00 95.69 115 HIS A CA 1
ATOM 963 C C . HIS A 1 115 ? 11.185 4.744 -0.184 1.00 95.69 115 HIS A C 1
ATOM 965 O O . HIS A 1 115 ? 10.069 4.503 -0.652 1.00 95.69 115 HIS A O 1
ATOM 971 N N . THR A 1 116 ? 12.235 5.010 -0.949 1.00 97.69 116 THR A N 1
ATOM 972 C CA . THR A 1 116 ? 12.211 4.995 -2.418 1.00 97.69 116 THR A CA 1
ATOM 973 C C . THR A 1 116 ? 13.381 4.190 -2.951 1.00 97.69 116 THR A C 1
ATOM 975 O O . THR A 1 116 ? 14.474 4.230 -2.391 1.00 97.69 116 THR A O 1
ATOM 978 N N . PHE A 1 117 ? 13.140 3.442 -4.022 1.00 97.94 117 PHE A N 1
ATOM 979 C CA . PHE A 1 117 ? 14.088 2.470 -4.547 1.00 97.94 117 PHE A CA 1
ATOM 980 C C . PHE A 1 117 ? 14.265 2.656 -6.053 1.00 97.94 117 PHE A C 1
ATOM 982 O O . PHE A 1 117 ? 13.331 3.012 -6.776 1.00 97.94 117 PHE A O 1
ATOM 989 N N . ASP A 1 118 ? 15.466 2.364 -6.535 1.00 97.31 118 ASP A N 1
ATOM 990 C CA . ASP A 1 118 ? 15.691 2.076 -7.941 1.00 97.31 118 ASP A CA 1
ATOM 991 C C . ASP A 1 118 ? 15.118 0.688 -8.247 1.00 97.31 118 ASP A C 1
ATOM 993 O O . ASP A 1 118 ? 15.708 -0.336 -7.906 1.00 97.31 118 ASP A O 1
ATOM 997 N N . TRP A 1 119 ? 13.963 0.648 -8.906 1.00 95.38 119 TRP A N 1
ATOM 998 C CA . TRP A 1 119 ? 13.263 -0.593 -9.240 1.00 95.38 119 TRP A CA 1
ATOM 999 C C . TRP A 1 119 ? 14.022 -1.491 -10.236 1.00 95.38 119 TRP A C 1
ATOM 1001 O O . TRP A 1 119 ? 13.676 -2.662 -10.376 1.00 95.38 119 TRP A O 1
ATOM 1011 N N . CYS A 1 120 ? 15.053 -0.977 -10.917 1.00 94.56 120 CYS A N 1
ATOM 1012 C CA . CYS A 1 120 ? 15.903 -1.769 -11.806 1.00 94.56 120 CYS A CA 1
ATOM 1013 C C . CYS A 1 120 ? 17.014 -2.501 -11.044 1.00 94.56 120 CYS A C 1
ATOM 1015 O O . CYS A 1 120 ? 17.417 -3.587 -11.455 1.00 94.56 120 CYS A O 1
ATOM 1017 N N . THR A 1 121 ? 17.545 -1.895 -9.977 1.00 96.69 121 THR A N 1
ATOM 1018 C CA . THR A 1 121 ? 18.705 -2.430 -9.237 1.00 96.69 121 THR A CA 1
ATOM 1019 C C . THR A 1 121 ? 18.366 -2.932 -7.836 1.00 96.69 121 THR A C 1
ATOM 1021 O O . THR A 1 121 ? 19.156 -3.660 -7.238 1.00 96.69 121 THR A O 1
ATOM 1024 N N . GLY A 1 122 ? 17.215 -2.534 -7.298 1.00 96.06 122 GLY A N 1
ATOM 1025 C CA . GLY A 1 122 ? 16.784 -2.800 -5.930 1.00 96.06 122 GLY A CA 1
ATOM 1026 C C . GLY A 1 122 ? 17.448 -1.936 -4.870 1.00 96.06 122 GLY A C 1
ATOM 1027 O O . GLY A 1 122 ? 17.129 -2.085 -3.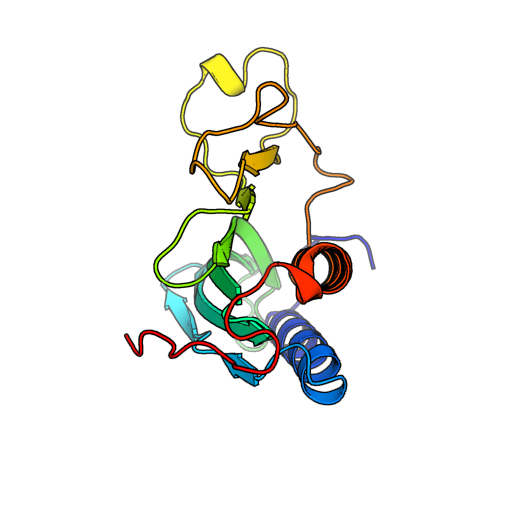691 1.00 96.06 122 GLY A O 1
ATOM 1028 N N . ASN A 1 123 ? 18.347 -1.036 -5.264 1.00 97.62 123 ASN A N 1
ATOM 1029 C CA . ASN A 1 123 ? 19.022 -0.161 -4.323 1.00 97.62 123 ASN A CA 1
ATOM 1030 C C . ASN A 1 123 ? 18.063 0.912 -3.812 1.00 97.62 123 ASN A C 1
ATOM 1032 O O . ASN A 1 123 ? 17.339 1.543 -4.581 1.00 97.62 123 ASN A O 1
ATOM 1036 N N . GLU A 1 124 ? 18.094 1.143 -2.506 1.00 96.44 124 GLU A N 1
ATOM 1037 C CA . GLU A 1 124 ? 17.448 2.302 -1.910 1.00 96.44 124 GLU A CA 1
ATOM 1038 C C . GLU A 1 124 ? 18.132 3.589 -2.402 1.00 96.44 124 GLU A C 1
ATOM 1040 O O . GLU A 1 124 ? 19.361 3.659 -2.504 1.00 96.44 124 GLU A O 1
ATOM 1045 N N . LEU A 1 125 ? 17.330 4.589 -2.772 1.00 96.38 125 LEU A N 1
ATOM 1046 C CA . LEU A 1 125 ? 17.833 5.853 -3.304 1.00 96.38 125 LEU A CA 1
ATOM 1047 C C . LEU A 1 125 ? 18.441 6.711 -2.187 1.00 96.38 125 LEU A C 1
ATOM 1049 O O . LEU A 1 125 ? 18.052 6.622 -1.028 1.00 96.38 125 LEU A O 1
ATOM 1053 N N . SER A 1 126 ? 19.392 7.580 -2.526 1.00 93.94 126 SER A N 1
ATOM 1054 C CA . SER A 1 126 ? 20.159 8.366 -1.543 1.00 93.94 126 SER A CA 1
ATOM 1055 C C . SER A 1 126 ? 19.330 9.343 -0.700 1.00 93.94 126 SER A C 1
ATOM 1057 O O . SER A 1 126 ? 19.733 9.725 0.394 1.00 93.94 126 SER A O 1
ATOM 1059 N N . GLU A 1 127 ? 18.189 9.773 -1.226 1.00 90.19 127 GLU A N 1
ATOM 1060 C CA . GLU A 1 127 ? 17.216 10.660 -0.591 1.00 90.19 127 GLU A CA 1
ATOM 1061 C C . GLU A 1 127 ? 16.241 9.921 0.343 1.00 90.19 127 GLU A C 1
ATOM 1063 O O . GLU A 1 127 ? 15.342 10.540 0.914 1.00 90.19 127 GLU A O 1
ATOM 1068 N N . SER A 1 128 ? 16.406 8.604 0.471 1.00 90.69 128 SER A N 1
ATOM 1069 C CA . SER A 1 128 ? 15.571 7.703 1.249 1.00 90.69 128 SER A CA 1
ATOM 1070 C C . SER A 1 128 ? 16.217 7.344 2.601 1.00 90.69 128 SER A C 1
ATOM 1072 O O . SER A 1 128 ? 17.436 7.177 2.662 1.00 90.69 128 SER A O 1
ATOM 1074 N N . PRO A 1 129 ? 15.426 7.183 3.679 1.00 90.75 129 PRO A N 1
ATOM 1075 C CA . PRO A 1 129 ? 14.005 7.501 3.757 1.00 90.75 129 PRO A CA 1
ATOM 1076 C C . PRO A 1 129 ? 13.747 9.012 3.805 1.00 90.75 129 PRO A C 1
ATOM 1078 O O . PRO A 1 129 ? 14.493 9.788 4.402 1.00 90.75 129 PRO A O 1
ATOM 1081 N N . LEU A 1 130 ? 12.619 9.421 3.230 1.00 91.06 130 LEU A N 1
ATOM 1082 C CA . LEU A 1 130 ? 12.097 10.776 3.331 1.00 91.06 130 LEU A CA 1
ATOM 1083 C C . LEU A 1 130 ? 11.053 10.855 4.446 1.00 91.06 130 LEU A C 1
ATOM 1085 O O . LEU A 1 130 ? 9.997 10.225 4.364 1.00 91.06 130 LEU A O 1
ATOM 1089 N N . TRP A 1 131 ? 11.299 11.699 5.445 1.00 90.00 131 TRP A N 1
ATOM 1090 C CA . TRP A 1 131 ? 10.299 12.048 6.455 1.00 90.00 131 TRP A CA 1
ATOM 1091 C C . TRP A 1 131 ? 9.137 12.811 5.822 1.00 90.00 131 TRP A C 1
ATOM 1093 O O . TRP A 1 131 ? 9.327 13.882 5.241 1.00 90.00 131 TRP A O 1
ATOM 1103 N N . VAL A 1 132 ? 7.922 12.272 5.944 1.00 90.06 132 VAL A N 1
ATOM 1104 C CA . VAL A 1 132 ? 6.717 12.895 5.373 1.00 90.06 132 VAL A CA 1
ATOM 1105 C C . VAL A 1 132 ? 5.886 13.625 6.427 1.00 90.06 132 VAL A C 1
ATOM 1107 O O . VAL A 1 132 ? 5.225 14.610 6.094 1.00 90.06 132 VAL A O 1
ATOM 1110 N N . GLY A 1 133 ? 5.982 13.210 7.694 1.00 87.88 133 GLY A N 1
ATOM 1111 C CA . GLY A 1 133 ? 5.272 13.821 8.817 1.00 87.88 133 GLY A CA 1
ATOM 1112 C C . GLY A 1 133 ? 3.775 13.481 8.862 1.00 87.88 133 GLY A C 1
ATOM 1113 O O . GLY A 1 133 ? 3.179 13.106 7.848 1.00 87.88 133 GLY A O 1
ATOM 1114 N N . ALA A 1 134 ? 3.133 13.689 10.018 1.00 87.00 134 ALA A N 1
ATOM 1115 C CA . ALA A 1 134 ? 1.705 13.423 10.240 1.00 87.00 134 ALA A CA 1
ATOM 1116 C C . ALA A 1 134 ? 0.777 14.058 9.194 1.00 87.00 134 ALA A C 1
ATOM 1118 O O . ALA A 1 134 ? -0.213 13.448 8.787 1.00 87.00 134 ALA A O 1
ATOM 1119 N N . GLU A 1 135 ? 1.088 15.273 8.732 1.00 87.06 135 GLU A N 1
ATOM 1120 C CA . GLU A 1 135 ? 0.268 15.979 7.737 1.00 87.06 1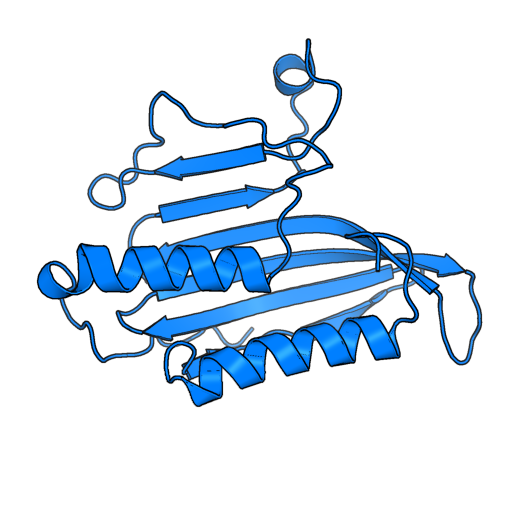35 GLU A CA 1
ATOM 1121 C C . GLU A 1 135 ? 0.216 15.251 6.387 1.00 87.06 135 GLU A C 1
ATOM 1123 O O . GLU A 1 135 ? -0.792 15.325 5.676 1.00 87.06 135 GLU A O 1
ATOM 1128 N N . LYS A 1 136 ? 1.287 14.524 6.043 1.00 90.56 136 LYS A N 1
ATOM 1129 C CA . LYS A 1 136 ? 1.410 13.751 4.803 1.00 90.56 136 LYS A CA 1
ATOM 1130 C C . LYS A 1 136 ? 1.436 12.244 5.046 1.00 90.56 136 LYS A C 1
ATOM 1132 O O . LYS A 1 136 ? 1.839 11.502 4.153 1.00 90.56 136 LYS A O 1
ATOM 1137 N N . TRP A 1 137 ? 0.970 11.782 6.208 1.00 92.31 137 TRP A N 1
ATOM 1138 C CA . TRP A 1 137 ? 0.713 10.364 6.438 1.00 92.31 137 TRP A CA 1
ATOM 1139 C C . TRP A 1 137 ? -0.207 9.844 5.316 1.00 92.31 137 TRP A C 1
ATOM 1141 O O . TRP A 1 137 ? -1.334 10.338 5.170 1.00 92.31 137 TRP A O 1
ATOM 1151 N N . PRO A 1 138 ? 0.232 8.870 4.498 1.00 95.69 138 PRO A N 1
ATOM 1152 C CA . PRO A 1 138 ? -0.565 8.384 3.379 1.00 95.69 138 PRO A CA 1
ATOM 1153 C C . PRO A 1 138 ? -1.787 7.567 3.815 1.00 95.69 138 PRO A C 1
ATOM 1155 O O . PRO A 1 138 ? -1.754 6.740 4.731 1.00 95.69 138 PRO A O 1
ATOM 1158 N N . THR A 1 139 ? -2.879 7.745 3.082 1.00 95.94 139 THR A N 1
ATOM 1159 C CA . THR A 1 139 ? -3.980 6.780 3.006 1.00 95.94 139 THR A CA 1
ATOM 1160 C C . THR A 1 139 ? -3.682 5.737 1.926 1.00 95.94 139 THR A C 1
ATOM 1162 O O . THR A 1 139 ? -2.807 5.938 1.089 1.00 95.94 139 THR A O 1
ATOM 1165 N N . LEU A 1 140 ? -4.446 4.639 1.890 1.00 96.81 140 LEU A N 1
ATOM 1166 C CA . LEU A 1 140 ? -4.326 3.670 0.794 1.00 96.81 140 LEU A CA 1
ATOM 1167 C C . LEU A 1 140 ? -4.578 4.324 -0.577 1.00 96.81 140 LEU A C 1
ATOM 1169 O O . LEU A 1 140 ? -3.902 3.995 -1.544 1.00 96.81 140 LEU A O 1
ATOM 1173 N N . GLY A 1 141 ? -5.519 5.269 -0.655 1.00 97.88 141 GLY A N 1
ATOM 1174 C CA . GLY A 1 141 ? -5.815 5.976 -1.900 1.00 97.88 141 GLY A CA 1
ATOM 1175 C C . GLY A 1 141 ? -4.631 6.797 -2.408 1.00 97.88 141 GLY A C 1
ATOM 1176 O O . GLY A 1 141 ? -4.398 6.817 -3.609 1.00 97.88 141 GLY A O 1
ATOM 1177 N N . ASP A 1 142 ? -3.854 7.413 -1.510 1.00 98.12 142 ASP A N 1
ATOM 1178 C CA . ASP A 1 142 ? -2.642 8.155 -1.893 1.00 98.12 142 ASP A CA 1
ATOM 1179 C C . ASP A 1 142 ? -1.582 7.219 -2.481 1.00 98.12 142 ASP A C 1
ATOM 1181 O O . ASP A 1 142 ? -0.987 7.527 -3.507 1.00 98.12 142 ASP A O 1
ATOM 1185 N N . VAL A 1 143 ? -1.389 6.053 -1.856 1.00 98.50 143 VAL A N 1
ATOM 1186 C CA . VAL A 1 143 ? -0.427 5.038 -2.313 1.00 98.50 143 VAL A CA 1
ATOM 1187 C C . VAL A 1 143 ? -0.841 4.459 -3.667 1.00 98.50 143 VAL A C 1
ATOM 1189 O O . VAL A 1 143 ? -0.004 4.331 -4.556 1.00 98.50 143 VAL A O 1
ATOM 1192 N N . LEU A 1 144 ? -2.129 4.153 -3.854 1.00 98.69 144 LEU A N 1
ATOM 1193 C CA . LEU A 1 144 ? -2.652 3.672 -5.135 1.00 98.69 144 LEU A CA 1
ATOM 1194 C C . LEU A 1 144 ? -2.527 4.725 -6.237 1.00 98.69 144 LEU A C 1
ATOM 1196 O O . LEU A 1 144 ? -2.126 4.383 -7.343 1.00 98.69 144 LEU A O 1
ATOM 1200 N N . HIS A 1 145 ? -2.829 5.991 -5.936 1.00 98.62 145 HIS A N 1
ATOM 1201 C CA . HIS A 1 145 ? -2.653 7.084 -6.891 1.00 98.62 145 HIS A CA 1
ATOM 1202 C C . HIS A 1 145 ? -1.193 7.256 -7.296 1.00 98.62 145 HIS A C 1
ATOM 1204 O O . HIS A 1 145 ? -0.900 7.338 -8.484 1.00 98.62 145 HIS A O 1
ATOM 1210 N N . GLU A 1 146 ? -0.271 7.257 -6.333 1.00 98.69 146 GLU A N 1
ATOM 1211 C CA . GLU A 1 146 ? 1.147 7.387 -6.650 1.00 98.69 146 GLU A CA 1
ATOM 1212 C C . GLU A 1 146 ? 1.660 6.204 -7.485 1.00 98.69 146 GLU A C 1
ATOM 1214 O O . GLU A 1 146 ? 2.432 6.395 -8.426 1.00 98.69 146 GLU A O 1
ATOM 1219 N N . LEU A 1 147 ? 1.214 4.981 -7.180 1.00 98.75 147 LEU A N 1
ATOM 1220 C CA . LEU A 1 147 ? 1.594 3.806 -7.961 1.00 98.75 147 LEU A CA 1
ATOM 1221 C C . LEU A 1 147 ? 0.981 3.821 -9.370 1.00 98.75 147 LEU A C 1
ATOM 1223 O O . LEU A 1 147 ? 1.638 3.392 -10.316 1.00 98.75 147 LEU A O 1
ATOM 1227 N N . GLU A 1 148 ? -0.241 4.334 -9.528 1.00 98.69 148 GLU A N 1
ATOM 1228 C CA . GLU A 1 148 ? -0.879 4.541 -10.835 1.00 98.69 148 GLU A CA 1
ATOM 1229 C C . GLU A 1 148 ? -0.102 5.573 -11.669 1.00 98.69 148 GLU A C 1
ATOM 1231 O O . GLU A 1 148 ? 0.219 5.316 -12.831 1.00 98.69 148 GLU A O 1
ATOM 1236 N N . ASP A 1 149 ? 0.289 6.700 -11.068 1.00 98.62 149 ASP A N 1
ATOM 1237 C CA . ASP A 1 149 ? 1.132 7.707 -11.722 1.00 98.62 149 ASP A CA 1
ATOM 1238 C C . ASP A 1 149 ? 2.495 7.121 -12.125 1.00 98.62 149 ASP A C 1
ATOM 1240 O O . ASP A 1 149 ? 2.994 7.361 -13.232 1.00 98.62 149 ASP A O 1
ATOM 1244 N N . TRP A 1 150 ? 3.093 6.309 -11.246 1.00 98.50 150 TRP A N 1
ATOM 1245 C CA . TRP A 1 150 ? 4.330 5.595 -11.543 1.00 98.50 150 TRP A CA 1
ATOM 1246 C C . TRP A 1 150 ? 4.153 4.632 -12.721 1.00 98.50 150 TRP A C 1
ATOM 1248 O O . TRP A 1 150 ? 4.995 4.630 -13.622 1.00 98.50 150 TRP A O 1
ATOM 1258 N N . TYR A 1 151 ? 3.060 3.862 -12.750 1.00 98.50 151 TYR A N 1
ATOM 1259 C CA . TYR A 1 151 ? 2.748 2.926 -13.831 1.00 98.50 151 TYR A CA 1
ATOM 1260 C C . TYR A 1 151 ? 2.701 3.646 -15.177 1.00 98.50 151 TYR A C 1
ATOM 1262 O O . TYR A 1 151 ? 3.426 3.272 -16.095 1.00 98.50 151 TYR A O 1
ATOM 1270 N N . TRP A 1 152 ? 1.925 4.727 -15.291 1.00 98.06 152 TRP A N 1
ATOM 1271 C CA . TRP A 1 152 ? 1.784 5.441 -16.563 1.00 98.06 152 TRP A CA 1
ATOM 1272 C C . TRP A 1 152 ? 3.093 6.066 -17.045 1.00 98.06 152 TRP A C 1
ATOM 1274 O O . TRP A 1 152 ? 3.341 6.118 -18.249 1.00 98.06 152 TRP A O 1
ATOM 1284 N N . LYS A 1 153 ? 3.963 6.487 -16.122 1.00 98.38 153 LYS A N 1
ATOM 1285 C CA . LYS A 1 153 ? 5.288 7.022 -16.455 1.00 98.38 153 LYS A CA 1
ATOM 1286 C C . LYS A 1 153 ? 6.260 5.955 -16.973 1.00 98.38 153 LYS A C 1
ATOM 1288 O O . LYS A 1 153 ? 7.125 6.283 -17.784 1.00 98.38 153 LYS A O 1
ATOM 1293 N N . HIS A 1 154 ? 6.142 4.712 -16.509 1.00 97.81 154 HIS A N 1
ATOM 1294 C CA . HIS A 1 154 ? 7.092 3.634 -16.820 1.00 97.81 154 HIS A CA 1
ATOM 1295 C C . HIS A 1 154 ? 6.499 2.519 -17.682 1.00 97.81 154 HIS A C 1
ATOM 1297 O O . HIS A 1 154 ? 7.205 1.561 -17.978 1.00 97.81 154 HIS A O 1
ATOM 1303 N N . LYS A 1 155 ? 5.241 2.647 -18.117 1.00 97.69 155 LYS A N 1
ATOM 1304 C CA . LYS A 1 155 ? 4.481 1.619 -18.840 1.00 97.69 155 LYS A CA 1
ATOM 1305 C C . LYS A 1 155 ? 5.273 0.954 -19.969 1.00 97.69 155 LYS A C 1
ATOM 1307 O O . LYS A 1 155 ? 5.312 -0.267 -20.044 1.00 97.69 155 LYS A O 1
ATOM 1312 N N . GLU A 1 156 ? 5.946 1.750 -20.796 1.00 97.69 156 GLU A N 1
ATOM 1313 C CA . GLU A 1 156 ? 6.722 1.275 -21.956 1.00 97.69 156 GLU A CA 1
ATOM 1314 C C . GLU A 1 156 ? 7.990 0.480 -21.582 1.00 97.69 156 GLU A C 1
ATOM 1316 O O . GLU A 1 156 ? 8.599 -0.159 -22.435 1.00 97.69 156 GLU A O 1
ATOM 1321 N N . LEU A 1 157 ? 8.414 0.532 -20.316 1.00 96.38 157 LEU A N 1
ATOM 1322 C CA . LEU A 1 157 ? 9.567 -0.203 -19.787 1.00 96.38 157 LEU A CA 1
ATOM 1323 C C . LEU A 1 157 ? 9.161 -1.518 -19.106 1.00 96.38 157 LEU A C 1
ATOM 1325 O O . LEU A 1 157 ? 10.029 -2.324 -18.769 1.00 96.38 157 LEU A O 1
ATOM 1329 N N . LEU A 1 158 ? 7.863 -1.736 -18.879 1.00 95.94 158 LEU A N 1
ATOM 1330 C CA . LEU A 1 158 ? 7.352 -2.944 -18.242 1.00 95.94 158 LEU A CA 1
ATOM 1331 C C . LEU A 1 158 ? 7.252 -4.074 -19.265 1.00 95.94 158 LEU A C 1
ATOM 1333 O O . LEU A 1 158 ? 6.822 -3.871 -20.396 1.00 95.94 158 LEU A O 1
ATOM 1337 N N . SER A 1 159 ? 7.615 -5.292 -18.858 1.00 93.12 159 SER A N 1
ATOM 1338 C CA . SER A 1 159 ? 7.574 -6.450 -19.760 1.00 93.12 159 SER A CA 1
ATOM 1339 C C . SER A 1 159 ? 6.147 -6.857 -20.133 1.00 93.12 159 SER A C 1
ATOM 1341 O O . SER A 1 159 ? 5.911 -7.237 -21.273 1.00 93.12 159 SER A O 1
ATOM 1343 N N . ASN A 1 160 ? 5.204 -6.747 -19.189 1.00 94.25 160 ASN A N 1
ATOM 1344 C CA . ASN A 1 160 ? 3.796 -7.105 -19.377 1.00 94.25 160 ASN A CA 1
ATOM 1345 C C . ASN A 1 160 ? 2.885 -6.000 -18.803 1.00 94.25 160 ASN A C 1
ATOM 1347 O O . ASN A 1 160 ? 2.306 -6.171 -17.730 1.00 94.25 160 ASN A O 1
ATOM 1351 N N . PRO A 1 161 ? 2.782 -4.832 -19.463 1.00 96.31 161 PRO A N 1
ATOM 1352 C CA . PRO A 1 161 ? 2.105 -3.655 -18.912 1.00 96.31 161 PRO A CA 1
ATOM 1353 C C . PRO A 1 161 ? 0.588 -3.820 -18.734 1.00 96.31 161 PRO A C 1
ATOM 1355 O O . PRO A 1 161 ? -0.015 -3.048 -17.993 1.00 96.31 161 PRO A O 1
ATOM 1358 N N . GLU A 1 162 ? -0.035 -4.788 -19.404 1.00 97.50 162 GLU A N 1
ATOM 1359 C CA . GLU A 1 162 ? -1.487 -5.024 -19.349 1.00 97.50 162 GLU A CA 1
ATOM 1360 C C . GLU A 1 162 ? -1.881 -6.144 -18.372 1.00 97.50 162 GLU A C 1
ATOM 1362 O O . GLU A 1 162 ? -3.069 -6.358 -18.132 1.00 97.50 162 GLU A O 1
ATOM 1367 N N . ASP A 1 163 ? -0.901 -6.845 -17.796 1.00 96.69 163 ASP A N 1
ATOM 1368 C CA . ASP A 1 163 ? -1.154 -7.989 -16.925 1.00 96.69 163 ASP A CA 1
ATOM 1369 C C . ASP A 1 163 ? -1.261 -7.563 -15.458 1.00 96.69 163 ASP A C 1
ATOM 1371 O O . ASP A 1 163 ? -0.553 -6.665 -14.984 1.00 96.69 163 ASP A O 1
ATOM 1375 N N . TYR A 1 164 ? -2.118 -8.266 -14.720 1.00 97.81 164 TYR A N 1
ATOM 1376 C CA . TYR A 1 164 ? -2.143 -8.230 -13.260 1.00 97.81 164 TYR A CA 1
ATOM 1377 C C . TYR A 1 164 ? -1.281 -9.371 -12.709 1.00 97.81 164 TYR A C 1
ATOM 1379 O O . TYR A 1 164 ? -1.265 -10.458 -13.293 1.00 97.81 164 TYR A O 1
ATOM 1387 N N . PRO A 1 165 ? -0.574 -9.165 -11.588 1.00 96.44 165 PRO A N 1
ATOM 1388 C CA . PRO A 1 165 ? 0.207 -10.225 -10.973 1.00 96.44 165 PRO A CA 1
ATOM 1389 C C . PRO A 1 165 ? -0.704 -11.276 -10.331 1.00 96.44 165 PRO A C 1
ATOM 1391 O O . PRO A 1 165 ? -1.787 -10.968 -9.832 1.00 96.44 165 PRO A O 1
ATOM 1394 N N . GLU A 1 166 ? -0.218 -12.514 -10.253 1.00 94.50 166 GLU A N 1
ATOM 1395 C CA . GLU A 1 166 ? -0.765 -13.472 -9.296 1.00 94.50 166 GLU A CA 1
ATOM 1396 C C . GLU A 1 166 ? -0.490 -12.968 -7.871 1.00 94.50 166 GLU A C 1
ATOM 1398 O O . GLU A 1 166 ? 0.578 -12.410 -7.571 1.00 94.50 166 GLU A O 1
ATOM 1403 N N . LEU A 1 167 ? -1.494 -13.105 -7.009 1.00 93.56 167 LEU A N 1
ATOM 1404 C CA . LEU A 1 167 ? -1.405 -12.733 -5.604 1.00 93.56 167 LEU A CA 1
ATOM 1405 C C . LEU A 1 167 ? -1.178 -13.978 -4.770 1.00 93.56 167 LEU A C 1
ATOM 1407 O O . LEU A 1 167 ? -1.799 -15.014 -5.021 1.00 93.56 167 LEU A O 1
ATOM 1411 N N . ASP A 1 168 ? -0.332 -13.847 -3.754 1.00 82.50 168 ASP A N 1
ATOM 1412 C CA . ASP A 1 168 ? -0.162 -14.916 -2.787 1.00 82.50 168 ASP A CA 1
ATOM 1413 C C . ASP A 1 168 ? -1.449 -15.004 -1.958 1.00 82.50 168 ASP A C 1
ATOM 1415 O O . ASP A 1 168 ? -1.748 -14.151 -1.114 1.00 82.50 168 ASP A O 1
ATOM 1419 N N . LEU A 1 169 ? -2.241 -16.043 -2.233 1.00 60.41 169 LEU A N 1
ATOM 1420 C CA . LEU A 1 169 ? -3.304 -16.479 -1.339 1.00 60.41 169 LEU A CA 1
ATOM 1421 C C . LEU A 1 169 ? -2.612 -17.052 -0.101 1.00 60.41 169 LEU A C 1
ATOM 1423 O O . LEU A 1 169 ? -1.986 -18.110 -0.175 1.00 60.41 169 LEU A O 1
ATOM 1427 N N . ARG A 1 170 ? -2.660 -16.312 1.006 1.00 52.53 170 ARG A N 1
ATOM 1428 C CA . ARG A 1 170 ? -2.236 -16.833 2.307 1.00 52.53 170 ARG A CA 1
ATOM 1429 C C . ARG A 1 170 ? -3.193 -17.908 2.803 1.00 52.53 170 ARG A C 1
ATOM 1431 O O . ARG A 1 170 ? -4.413 -17.757 2.576 1.00 52.53 170 ARG A O 1
#

Foldseek 3Di:
DDPQPWDWPVVVVVVVVVLQVVCVVVQQWDDWQWDFDDDDFWTWTFTWIWGFLQKIWTKTWTWGFPAPPVVTTTIGTPWIKTWIARPVFATAKMWTQPDPDVVVCVPPPASTWMWGADRVPNHTDPCPTGDPGPNRRDDPNNVSVVVVVVLVVCVVVRPGRGDIHDTDND

Secondary structure (DSSP, 8-state):
--TT--EEHHHHHHHHHHHHHHHHHTTSEEEE--EEEEETTEEEEEEEEEEGGGEEEEEEEEEEEEE--SSS-EEEEEEEEEEEEETTS-EEEEEES----HHHHTT-S---EEEEB-TTT-PBPTTPSEE--GGGPPPHHHHHHHHHHHHHHHGGG-SSTTPPPPP---